Protein AF-A0A9D1TWR6-F1 (afdb_monomer)

Sequence (69 aa):
MSNEIMFPDVNAQALKIVKYNLENPDVTISEKTEAIKRVAEMKAHDNLSKADLIFALRWLFRYYDFLEE

Foldseek 3Di:
DDPPPPDPPLLVQLLCCLVPNLVPPVQDPVNVVVSLVSCVPDPDNVSDDPVSVVSSVVSCVVPDDPPDD

Organism: NCBI:txid2838581

Structure (mmCIF, N/CA/C/O backbone):
data_AF-A0A9D1TWR6-F1
#
_entry.id   AF-A0A9D1TWR6-F1
#
loop_
_atom_site.group_PDB
_atom_site.id
_atom_site.type_symbol
_atom_site.label_atom_id
_atom_site.label_alt_id
_atom_site.label_comp_id
_atom_site.label_asym_id
_atom_site.label_entity_id
_atom_site.label_seq_id
_atom_site.pdbx_PDB_ins_code
_atom_site.Cartn_x
_atom_site.Cartn_y
_atom_site.Cartn_z
_atom_site.occupancy
_atom_site.B_iso_or_equiv
_atom_site.auth_seq_id
_atom_site.auth_comp_id
_atom_site.auth_asym_id
_atom_site.auth_atom_id
_atom_site.pdbx_PDB_model_num
ATOM 1 N N . MET A 1 1 ? 11.957 33.477 -11.173 1.00 37.12 1 MET A N 1
ATOM 2 C CA . MET A 1 1 ? 11.767 32.215 -10.435 1.00 37.12 1 MET A CA 1
ATOM 3 C C . MET A 1 1 ? 10.377 31.717 -10.768 1.00 37.12 1 MET A C 1
ATOM 5 O O . MET A 1 1 ? 9.412 32.374 -10.405 1.00 37.12 1 MET A O 1
ATOM 9 N N . SER A 1 2 ? 10.278 30.666 -11.573 1.00 41.97 2 SER A N 1
ATOM 10 C CA . SER A 1 2 ? 9.016 29.995 -11.879 1.00 41.97 2 SER A CA 1
ATOM 11 C C . SER A 1 2 ? 8.596 29.202 -10.642 1.00 41.97 2 SER A C 1
ATOM 13 O O . SER A 1 2 ? 9.320 28.307 -10.218 1.00 41.97 2 SER A O 1
ATOM 15 N N . ASN A 1 3 ? 7.450 29.540 -10.051 1.00 50.12 3 ASN A N 1
ATOM 16 C CA . ASN A 1 3 ? 6.771 28.643 -9.119 1.00 50.12 3 ASN A CA 1
ATOM 17 C C . ASN A 1 3 ? 6.219 27.481 -9.949 1.00 50.12 3 ASN A C 1
ATOM 19 O O . ASN A 1 3 ? 5.111 27.567 -10.477 1.00 50.12 3 ASN A O 1
ATOM 23 N N . GLU A 1 4 ? 7.015 26.428 -10.128 1.00 47.84 4 GLU A N 1
ATOM 24 C CA . GLU A 1 4 ? 6.510 25.170 -10.665 1.00 47.84 4 GLU A CA 1
ATOM 25 C C . GLU A 1 4 ? 5.488 24.611 -9.678 1.00 47.84 4 GLU A C 1
ATOM 27 O O . GLU A 1 4 ? 5.815 24.158 -8.581 1.00 47.84 4 GLU A O 1
ATOM 32 N N . ILE A 1 5 ? 4.219 24.685 -10.069 1.00 49.06 5 ILE A N 1
ATOM 33 C CA . ILE A 1 5 ? 3.146 23.929 -9.439 1.00 49.06 5 ILE A CA 1
ATOM 34 C C . ILE A 1 5 ? 3.458 22.459 -9.739 1.00 49.06 5 ILE A C 1
ATOM 36 O O . ILE A 1 5 ? 3.141 21.960 -10.818 1.00 49.06 5 ILE A O 1
ATOM 40 N N . MET A 1 6 ? 4.142 21.775 -8.818 1.00 47.22 6 MET A N 1
ATOM 41 C CA . MET A 1 6 ? 4.293 20.325 -8.895 1.00 47.22 6 MET A CA 1
ATOM 42 C C . MET A 1 6 ? 2.916 19.707 -8.680 1.00 47.22 6 MET A C 1
ATOM 44 O O . MET A 1 6 ? 2.413 19.643 -7.558 1.00 47.22 6 MET A O 1
ATOM 48 N N . PHE A 1 7 ? 2.301 19.245 -9.764 1.00 46.81 7 PHE A N 1
ATOM 49 C CA . PHE A 1 7 ? 1.215 18.286 -9.651 1.00 46.81 7 PHE A CA 1
ATOM 50 C C . PHE A 1 7 ? 1.796 17.015 -9.018 1.00 46.81 7 PHE A C 1
ATOM 52 O O . 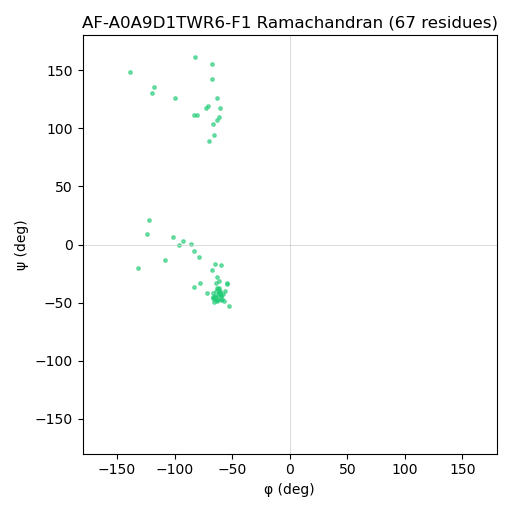PHE A 1 7 ? 2.816 16.523 -9.511 1.00 46.81 7 PHE A O 1
ATOM 59 N N . PRO A 1 8 ? 1.219 16.498 -7.920 1.00 58.41 8 PRO A N 1
ATOM 60 C CA . PRO A 1 8 ? 1.719 15.278 -7.314 1.00 58.41 8 PRO A CA 1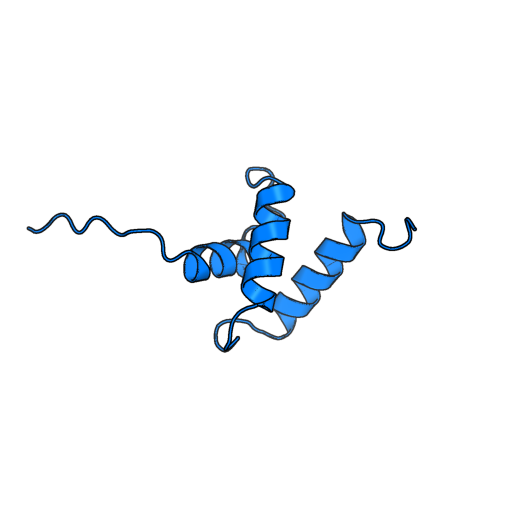
ATOM 61 C C . PRO A 1 8 ? 1.604 14.151 -8.339 1.00 58.41 8 PRO A C 1
ATOM 63 O O . PRO A 1 8 ? 0.512 13.819 -8.798 1.00 58.41 8 PRO A O 1
ATOM 66 N N . ASP A 1 9 ? 2.745 13.580 -8.720 1.00 82.75 9 ASP A N 1
ATOM 67 C CA . ASP A 1 9 ? 2.762 12.336 -9.472 1.00 82.75 9 ASP A CA 1
ATOM 68 C C . ASP A 1 9 ? 2.098 11.271 -8.591 1.00 82.75 9 ASP A C 1
ATOM 70 O O . ASP A 1 9 ? 2.633 10.864 -7.555 1.00 82.75 9 ASP A O 1
ATOM 74 N N . VAL A 1 10 ? 0.896 10.855 -8.995 1.00 80.25 10 VAL A N 1
ATOM 75 C CA . VAL A 1 10 ? 0.065 9.883 -8.276 1.00 80.25 10 VAL A CA 1
ATOM 76 C C . VAL A 1 10 ? 0.842 8.589 -8.026 1.00 80.25 10 VAL A C 1
ATOM 78 O O . VAL A 1 10 ? 0.698 7.969 -6.972 1.00 80.25 10 VAL A O 1
ATOM 81 N N . ASN A 1 11 ? 1.731 8.206 -8.949 1.00 86.00 11 ASN A N 1
ATOM 82 C CA . ASN A 1 11 ? 2.577 7.034 -8.774 1.00 86.00 11 ASN A CA 1
ATOM 83 C C . ASN A 1 11 ? 3.662 7.289 -7.720 1.00 86.00 11 ASN A C 1
ATOM 85 O O . ASN A 1 11 ? 3.895 6.440 -6.861 1.00 86.00 11 ASN A O 1
ATOM 89 N N . ALA A 1 12 ? 4.288 8.466 -7.725 1.00 89.06 12 ALA A N 1
ATOM 90 C CA . ALA A 1 12 ? 5.263 8.836 -6.700 1.00 89.06 12 ALA A CA 1
ATOM 91 C C . ALA A 1 12 ? 4.630 8.894 -5.297 1.00 89.06 12 ALA A C 1
ATOM 93 O O . ALA A 1 12 ? 5.243 8.457 -4.320 1.00 89.06 12 ALA A O 1
ATOM 94 N N . GLN A 1 13 ? 3.389 9.376 -5.186 1.00 91.31 13 GLN A N 1
ATOM 95 C CA . GLN A 1 13 ? 2.652 9.393 -3.923 1.00 91.31 13 GLN A CA 1
ATOM 96 C C . GLN A 1 13 ? 2.313 7.978 -3.439 1.00 91.31 13 GLN A C 1
ATOM 98 O O . GLN A 1 13 ? 2.554 7.665 -2.270 1.00 91.31 13 GLN A O 1
ATOM 103 N N . ALA A 1 14 ? 1.835 7.105 -4.330 1.00 93.06 14 ALA A N 1
ATOM 104 C CA . ALA A 1 14 ? 1.570 5.705 -4.006 1.00 93.06 14 ALA A CA 1
ATOM 105 C C . ALA A 1 14 ? 2.847 4.981 -3.537 1.00 93.06 14 ALA A C 1
ATOM 107 O O . ALA A 1 14 ? 2.849 4.328 -2.492 1.00 93.06 14 ALA A O 1
ATOM 108 N N . LEU A 1 15 ? 3.969 5.189 -4.238 1.00 94.75 15 LEU A N 1
ATOM 109 C CA . LEU A 1 15 ? 5.278 4.658 -3.846 1.00 94.75 15 LEU A CA 1
ATOM 110 C C . LEU A 1 15 ? 5.711 5.164 -2.466 1.00 94.75 15 LEU A C 1
ATOM 112 O O . LEU A 1 15 ? 6.177 4.379 -1.643 1.00 94.75 15 LEU A O 1
ATOM 116 N N . LYS A 1 16 ? 5.534 6.458 -2.179 1.00 95.00 16 LYS A N 1
ATOM 117 C CA . LYS A 1 16 ? 5.857 7.032 -0.866 1.00 95.00 16 LYS A CA 1
ATOM 118 C C . LYS A 1 16 ? 5.043 6.370 0.246 1.00 95.00 16 LYS A C 1
ATOM 120 O O . LYS A 1 16 ? 5.593 6.082 1.308 1.00 95.00 16 LYS A O 1
ATOM 125 N N . ILE A 1 17 ? 3.753 6.125 0.012 1.00 95.75 17 ILE A N 1
ATOM 126 C CA . ILE A 1 17 ? 2.888 5.480 1.001 1.00 95.75 17 ILE A CA 1
ATOM 127 C C . ILE A 1 17 ? 3.334 4.039 1.255 1.00 95.75 17 ILE A C 1
ATOM 129 O O . ILE A 1 17 ? 3.560 3.685 2.411 1.00 95.75 17 ILE A O 1
ATOM 133 N N . VAL A 1 18 ? 3.542 3.248 0.200 1.00 96.06 18 VAL A N 1
ATOM 134 C CA . VAL A 1 18 ? 3.956 1.839 0.320 1.00 96.06 18 VAL A CA 1
ATOM 135 C C . VAL A 1 18 ? 5.311 1.697 1.014 1.00 96.06 18 VAL A C 1
ATOM 137 O O . VAL A 1 18 ? 5.474 0.822 1.860 1.00 96.06 18 VAL A O 1
ATOM 140 N N . LYS A 1 19 ? 6.272 2.576 0.708 1.00 95.81 19 LYS A N 1
ATOM 141 C CA . LYS A 1 19 ? 7.632 2.485 1.260 1.00 95.81 19 LYS A CA 1
ATOM 142 C C . LYS A 1 19 ? 7.743 2.980 2.697 1.00 95.81 19 LYS A C 1
ATOM 144 O O . LYS A 1 19 ? 8.574 2.475 3.446 1.00 95.81 19 LYS A O 1
ATOM 149 N N . TYR A 1 20 ? 6.957 3.989 3.075 1.00 95.88 20 TYR A N 1
ATOM 150 C CA . TYR A 1 20 ? 7.231 4.736 4.306 1.00 95.88 20 TYR A CA 1
ATOM 151 C C . TYR A 1 20 ? 6.023 4.935 5.221 1.00 95.88 20 TYR A C 1
ATOM 153 O O . TYR A 1 20 ? 6.223 5.200 6.402 1.00 95.88 20 TYR A O 1
ATOM 161 N N . ASN A 1 21 ? 4.785 4.813 4.727 1.00 96.12 21 ASN A N 1
ATOM 162 C CA . ASN A 1 21 ? 3.606 5.268 5.473 1.00 96.12 21 ASN A CA 1
ATOM 163 C C . ASN A 1 21 ? 2.519 4.213 5.714 1.00 96.12 21 ASN A C 1
ATOM 165 O O . ASN A 1 21 ? 1.459 4.574 6.216 1.00 96.12 21 ASN A O 1
ATOM 169 N N . LEU A 1 22 ? 2.734 2.925 5.428 1.00 95.75 22 LEU A N 1
ATOM 170 C CA . LEU A 1 22 ? 1.708 1.904 5.714 1.00 95.75 22 LEU A CA 1
ATOM 171 C C . LEU A 1 22 ? 1.363 1.798 7.214 1.00 95.75 22 LEU A C 1
ATOM 173 O O . LEU A 1 22 ? 0.208 1.580 7.578 1.00 95.75 22 LEU A O 1
ATOM 177 N N . GLU A 1 23 ? 2.323 2.055 8.100 1.00 95.06 23 GLU A N 1
ATOM 178 C CA . GLU A 1 23 ? 2.103 2.084 9.559 1.00 95.06 23 GLU A CA 1
ATOM 179 C C . GLU A 1 23 ? 1.859 3.504 10.092 1.00 95.06 23 GLU A C 1
ATOM 181 O O . GLU A 1 23 ? 1.656 3.688 11.287 1.00 95.06 23 GLU A O 1
ATOM 186 N N . ASN A 1 24 ? 1.870 4.525 9.226 1.00 95.06 24 ASN A N 1
ATOM 187 C CA . ASN A 1 24 ? 1.639 5.902 9.651 1.00 95.06 24 ASN A CA 1
ATOM 188 C C . ASN A 1 24 ? 0.157 6.075 10.042 1.00 95.06 24 ASN A C 1
ATOM 190 O O . ASN A 1 24 ? -0.704 5.857 9.182 1.00 95.06 24 ASN A O 1
ATOM 194 N N . PRO A 1 25 ? -0.167 6.436 11.298 1.00 93.94 25 PRO A N 1
ATOM 195 C CA . PRO A 1 25 ? -1.550 6.608 11.741 1.00 93.94 25 PRO A CA 1
ATOM 196 C C . PRO A 1 25 ? -2.258 7.798 11.077 1.00 93.94 25 PRO A C 1
ATOM 198 O O . PRO A 1 25 ? -3.482 7.787 10.995 1.00 93.94 25 PRO A O 1
ATOM 201 N N . ASP A 1 26 ? -1.510 8.774 10.556 1.00 95.81 26 ASP A N 1
ATOM 202 C CA . ASP A 1 26 ? -2.063 9.963 9.895 1.00 95.81 26 ASP A CA 1
ATOM 203 C C . ASP A 1 26 ? -2.511 9.688 8.449 1.00 95.81 26 ASP A C 1
ATOM 205 O O . ASP A 1 26 ? -3.163 10.527 7.833 1.00 95.81 26 ASP A O 1
ATOM 209 N N . VAL A 1 27 ? -2.162 8.521 7.892 1.00 94.00 27 VAL A N 1
ATOM 210 C CA . VAL A 1 27 ? -2.633 8.078 6.573 1.00 94.00 27 VAL A CA 1
ATOM 211 C C . VAL A 1 27 ? -3.780 7.098 6.772 1.00 94.00 27 VAL A C 1
ATOM 213 O O . VAL A 1 27 ? -3.649 6.092 7.479 1.00 94.00 27 VAL A O 1
ATOM 216 N N . THR A 1 28 ? -4.911 7.368 6.132 1.00 94.19 28 THR A N 1
ATOM 217 C CA . THR A 1 28 ? -6.109 6.544 6.294 1.00 94.19 28 THR A CA 1
ATOM 218 C C . THR A 1 28 ? -5.918 5.146 5.699 1.00 94.19 28 THR A C 1
ATOM 220 O O . THR A 1 28 ? -5.119 4.934 4.784 1.00 94.19 28 THR A O 1
ATOM 223 N N . ILE A 1 29 ? -6.684 4.166 6.195 1.00 93.38 29 ILE A N 1
ATOM 224 C CA . ILE A 1 29 ? -6.702 2.806 5.624 1.00 93.38 29 ILE A CA 1
ATOM 225 C C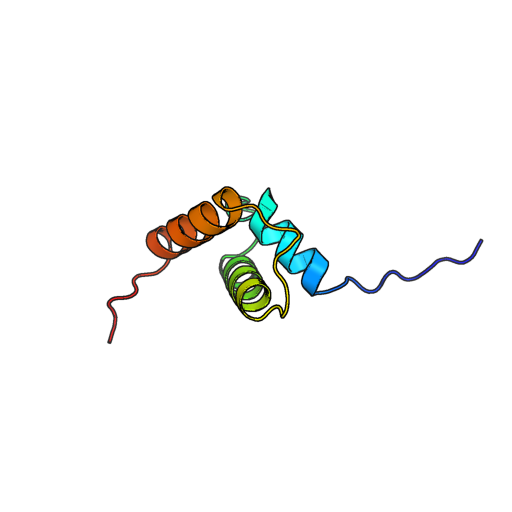 . ILE A 1 29 ? -7.065 2.846 4.132 1.00 93.38 29 ILE A C 1
ATOM 227 O O . ILE A 1 29 ? -6.422 2.169 3.338 1.00 93.38 29 ILE A O 1
ATOM 231 N N . SER A 1 30 ? -8.020 3.697 3.739 1.00 92.50 30 SER A N 1
ATOM 232 C CA . SER A 1 30 ? -8.424 3.870 2.337 1.00 92.50 30 SER A CA 1
ATOM 233 C C . SER A 1 30 ? -7.264 4.339 1.450 1.00 92.50 30 SER A C 1
ATOM 235 O O . SER A 1 30 ? -6.985 3.729 0.420 1.00 92.50 30 SER A O 1
ATOM 237 N N . GLU A 1 31 ? -6.520 5.366 1.880 1.00 94.62 31 GLU A N 1
ATOM 238 C CA . GLU A 1 31 ? -5.354 5.870 1.141 1.00 94.62 31 GLU A CA 1
ATOM 239 C C . GLU A 1 31 ? -4.237 4.827 1.024 1.00 94.62 31 GLU A C 1
ATOM 241 O O . GLU A 1 31 ? -3.589 4.728 -0.018 1.00 94.62 31 GLU A O 1
ATOM 246 N N . LYS A 1 32 ? -4.014 4.027 2.073 1.00 96.00 32 LYS A N 1
ATOM 247 C CA . LYS A 1 32 ? -3.031 2.932 2.052 1.00 96.00 32 LYS A CA 1
ATOM 248 C C . LYS A 1 32 ? -3.423 1.851 1.053 1.00 96.00 32 LYS A C 1
ATOM 250 O O . LYS A 1 32 ? -2.584 1.419 0.264 1.00 96.00 32 LYS A O 1
ATOM 255 N N . THR A 1 33 ? -4.688 1.449 1.056 1.00 95.00 33 THR A N 1
ATOM 256 C CA . THR A 1 33 ? -5.211 0.429 0.144 1.00 95.00 33 THR A CA 1
ATOM 257 C C . THR A 1 33 ? -5.164 0.897 -1.304 1.00 95.00 33 THR A C 1
ATOM 259 O O . THR A 1 33 ? -4.689 0.157 -2.166 1.00 95.00 33 THR A O 1
ATOM 262 N N . GLU A 1 34 ? -5.563 2.142 -1.573 1.00 95.12 34 GLU A N 1
ATOM 263 C CA . GLU A 1 34 ? -5.474 2.721 -2.915 1.00 95.12 34 GLU A CA 1
ATOM 264 C C . GLU A 1 34 ? -4.016 2.844 -3.378 1.00 95.12 34 GLU A C 1
ATOM 266 O O . GLU A 1 34 ? -3.703 2.513 -4.518 1.00 95.12 34 GLU A O 1
ATOM 271 N N . ALA A 1 35 ? -3.089 3.226 -2.494 1.00 95.56 35 ALA A N 1
ATOM 272 C CA . ALA A 1 35 ? -1.666 3.259 -2.822 1.00 95.56 35 ALA A CA 1
ATOM 273 C C . ALA A 1 35 ? -1.109 1.871 -3.178 1.00 95.56 35 ALA A C 1
ATOM 275 O O . ALA A 1 35 ? -0.373 1.743 -4.157 1.00 95.56 35 ALA A O 1
ATOM 276 N N . ILE A 1 36 ? -1.469 0.832 -2.416 1.00 95.56 36 ILE A N 1
ATOM 277 C CA . ILE A 1 36 ? -1.063 -0.554 -2.695 1.00 95.56 36 ILE A CA 1
ATOM 278 C C . ILE A 1 36 ? -1.635 -1.019 -4.037 1.00 95.56 36 ILE A C 1
ATOM 280 O O . ILE A 1 36 ? -0.888 -1.541 -4.865 1.00 95.56 36 ILE A O 1
ATOM 284 N N . LYS A 1 37 ? -2.932 -0.794 -4.278 1.00 94.69 37 LYS A N 1
ATOM 285 C CA . LYS A 1 37 ? -3.589 -1.118 -5.549 1.00 94.69 37 LYS A CA 1
ATOM 286 C C . LYS A 1 37 ? -2.902 -0.412 -6.713 1.00 94.69 37 LYS A C 1
ATOM 288 O O . LYS A 1 37 ? -2.530 -1.050 -7.693 1.00 94.69 37 LYS A O 1
ATOM 293 N N . ARG A 1 38 ? -2.665 0.893 -6.579 1.00 94.31 38 ARG A N 1
ATOM 294 C CA . ARG A 1 38 ? -2.032 1.701 -7.618 1.00 94.31 38 ARG A CA 1
ATOM 295 C C . ARG A 1 38 ? -0.626 1.219 -7.935 1.00 94.31 38 ARG A C 1
ATOM 297 O O . ARG A 1 38 ? -0.272 1.160 -9.107 1.00 94.31 38 ARG A O 1
ATOM 304 N N . VAL A 1 39 ? 0.155 0.871 -6.909 1.00 94.31 39 VAL A N 1
ATOM 305 C CA . VAL A 1 39 ? 1.472 0.243 -7.067 1.00 94.31 39 VAL A CA 1
ATOM 306 C C . VAL A 1 39 ? 1.359 -1.075 -7.825 1.00 94.31 39 VAL A C 1
ATOM 308 O O . VAL A 1 39 ? 2.106 -1.256 -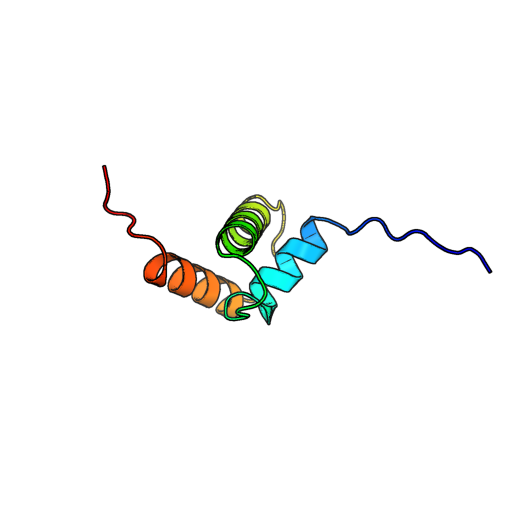8.777 1.00 94.31 39 VAL A O 1
ATOM 311 N N . ALA A 1 40 ? 0.416 -1.950 -7.470 1.00 92.88 40 ALA A N 1
ATOM 312 C CA . ALA A 1 40 ? 0.221 -3.234 -8.147 1.00 92.88 40 ALA A CA 1
ATOM 313 C C . ALA A 1 40 ? -0.193 -3.093 -9.627 1.00 92.88 40 ALA A C 1
ATOM 315 O O . ALA A 1 40 ? 0.111 -3.962 -10.442 1.00 92.88 40 ALA A O 1
ATOM 316 N N . GLU A 1 41 ? -0.867 -1.999 -9.985 1.00 93.19 41 GLU A N 1
ATOM 317 C CA . GLU A 1 41 ? -1.258 -1.668 -11.362 1.00 93.19 41 GLU A CA 1
ATOM 318 C C . GLU A 1 41 ? -0.140 -0.982 -12.174 1.00 93.19 41 GLU A C 1
ATOM 320 O O . GLU A 1 41 ? -0.309 -0.725 -13.371 1.00 93.19 41 GLU A O 1
ATOM 325 N N . MET A 1 42 ? 1.006 -0.651 -11.565 1.00 90.81 42 MET A N 1
ATOM 326 C CA . MET A 1 42 ? 2.105 -0.007 -12.286 1.00 90.81 42 MET A CA 1
ATOM 327 C C . MET A 1 42 ? 2.730 -0.951 -13.313 1.00 90.81 42 M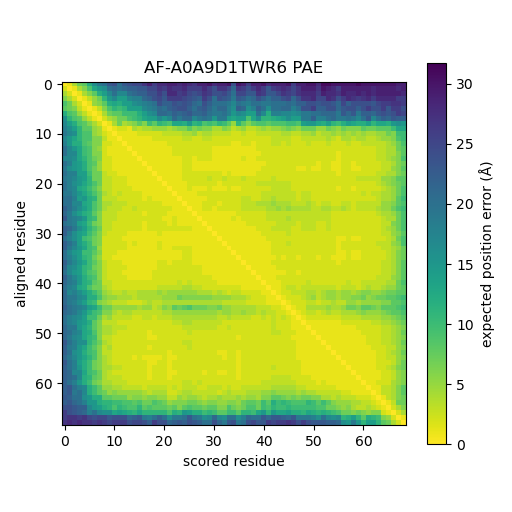ET A C 1
ATOM 329 O O . MET A 1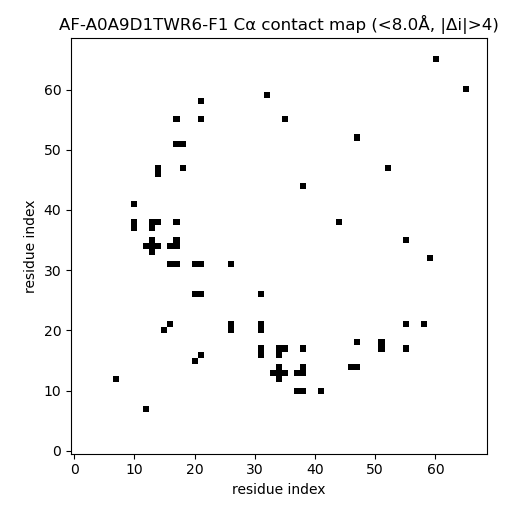 42 ? 2.950 -2.136 -13.078 1.00 90.81 42 MET A O 1
ATOM 333 N N . LYS A 1 43 ? 3.116 -0.390 -14.465 1.00 89.00 43 LYS A N 1
ATOM 334 C CA . LYS A 1 43 ? 3.802 -1.143 -15.527 1.00 89.00 43 LYS A CA 1
ATOM 335 C C . LYS A 1 43 ? 5.175 -1.672 -15.088 1.00 89.00 43 LYS A C 1
ATOM 337 O O . LYS A 1 43 ? 5.606 -2.716 -15.567 1.00 89.00 43 LYS A O 1
ATOM 342 N N . ALA A 1 44 ? 5.868 -0.934 -14.224 1.00 86.94 44 ALA A N 1
ATOM 343 C CA . ALA A 1 44 ? 7.194 -1.266 -13.719 1.00 86.94 44 ALA A CA 1
ATOM 344 C C . ALA A 1 44 ? 7.276 -0.966 -12.220 1.00 86.94 44 ALA A C 1
ATOM 346 O O . ALA A 1 44 ? 6.648 -0.027 -11.733 1.00 86.94 44 ALA A O 1
ATOM 347 N N . HIS A 1 45 ? 8.077 -1.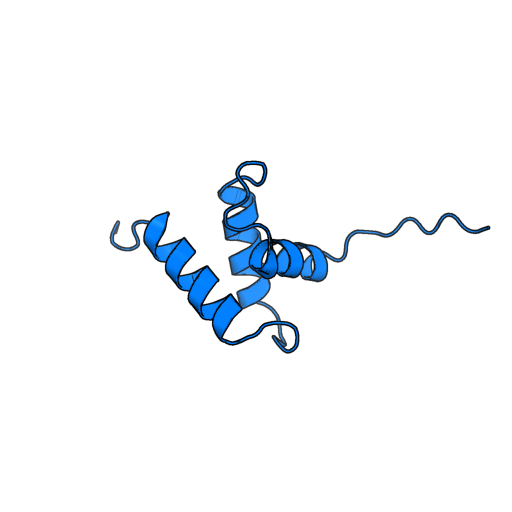761 -11.513 1.00 89.31 45 HIS A N 1
ATOM 348 C CA . HIS A 1 45 ? 8.195 -1.733 -10.052 1.00 89.31 45 HIS A CA 1
ATOM 349 C C . HIS A 1 45 ? 9.638 -1.468 -9.601 1.00 89.31 45 HIS A C 1
ATOM 351 O O . HIS A 1 45 ? 9.997 -1.761 -8.466 1.00 89.31 45 HIS A O 1
ATOM 357 N N . ASP A 1 46 ? 10.466 -0.889 -10.476 1.00 87.94 46 ASP A N 1
ATOM 358 C CA . ASP A 1 46 ? 11.919 -0.736 -10.291 1.00 87.94 46 ASP A CA 1
ATOM 359 C C . ASP A 1 46 ? 12.299 0.085 -9.042 1.00 87.94 46 ASP A C 1
ATOM 361 O O . ASP A 1 46 ? 13.424 0.017 -8.552 1.00 87.94 46 ASP A O 1
ATOM 365 N N . ASN A 1 47 ? 11.344 0.842 -8.494 1.00 89.00 47 ASN A N 1
ATOM 366 C CA . ASN A 1 47 ? 11.504 1.672 -7.300 1.00 89.00 47 ASN A CA 1
ATOM 367 C C . ASN A 1 47 ? 11.124 0.971 -5.981 1.00 89.00 47 ASN A C 1
ATOM 369 O O . ASN A 1 47 ? 11.168 1.611 -4.920 1.00 89.00 47 ASN A O 1
ATOM 373 N N . LEU A 1 48 ? 10.747 -0.311 -6.032 1.00 91.25 48 LEU A N 1
ATOM 374 C CA . LEU A 1 48 ? 10.356 -1.129 -4.885 1.00 91.25 48 LEU A CA 1
ATOM 375 C C . LEU A 1 48 ? 11.306 -2.307 -4.707 1.00 91.25 48 LEU A C 1
ATOM 377 O O . LEU A 1 48 ? 11.643 -3.029 -5.643 1.00 91.25 48 LEU A O 1
ATOM 381 N N . SER A 1 49 ? 11.703 -2.534 -3.463 1.00 94.81 49 SER A N 1
ATOM 382 C CA . SER A 1 49 ? 12.417 -3.740 -3.078 1.00 94.81 49 SER A CA 1
ATOM 383 C C . SER A 1 49 ? 11.443 -4.894 -2.830 1.00 94.81 49 SER A C 1
ATOM 385 O O . SER A 1 49 ? 10.263 -4.708 -2.529 1.00 94.81 49 SER A O 1
ATOM 387 N N . LYS A 1 50 ? 11.963 -6.127 -2.851 1.00 94.06 50 LYS A N 1
ATOM 388 C CA . LYS A 1 50 ? 11.210 -7.307 -2.396 1.00 94.06 50 LYS A CA 1
ATOM 389 C C . LYS A 1 50 ? 10.683 -7.137 -0.963 1.00 94.06 50 LYS A C 1
ATOM 391 O O . LYS A 1 50 ? 9.613 -7.647 -0.647 1.00 94.06 50 LYS A O 1
ATOM 396 N N . ALA A 1 51 ? 11.429 -6.444 -0.100 1.00 95.94 51 ALA A N 1
ATOM 397 C CA . ALA A 1 51 ? 11.017 -6.192 1.277 1.00 95.94 51 ALA A CA 1
ATOM 398 C C . ALA A 1 51 ? 9.788 -5.273 1.341 1.00 95.94 51 ALA A C 1
ATOM 400 O O . ALA A 1 51 ? 8.865 -5.585 2.089 1.00 95.94 51 ALA A O 1
ATOM 401 N N . ASP A 1 52 ? 9.737 -4.227 0.509 1.00 95.19 52 ASP A N 1
ATOM 402 C CA . ASP A 1 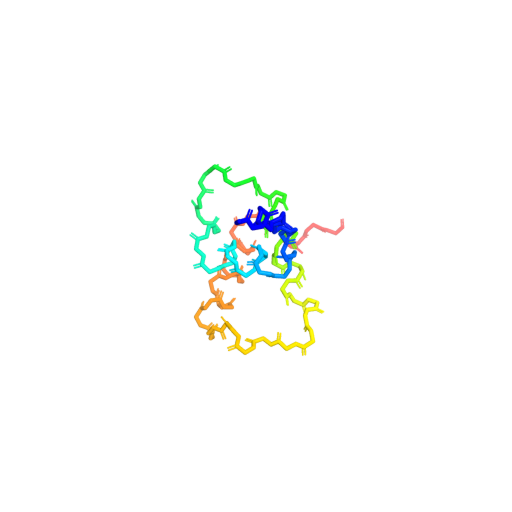52 ? 8.584 -3.319 0.415 1.00 95.19 52 ASP A CA 1
ATOM 403 C C . ASP A 1 52 ? 7.315 -4.083 0.001 1.00 95.19 52 ASP A C 1
ATOM 405 O O . ASP A 1 52 ? 6.253 -3.917 0.599 1.00 95.19 52 ASP A O 1
ATOM 409 N N . LEU A 1 53 ? 7.439 -5.000 -0.966 1.00 93.81 53 LEU A N 1
ATOM 410 C CA . LEU A 1 53 ? 6.328 -5.843 -1.422 1.00 93.81 53 LEU A CA 1
ATOM 411 C C . LEU A 1 53 ? 5.855 -6.828 -0.344 1.00 93.81 53 LEU A C 1
ATOM 413 O O . LEU A 1 53 ? 4.657 -6.958 -0.099 1.00 93.81 53 LEU A O 1
ATOM 417 N N . ILE A 1 54 ? 6.784 -7.512 0.334 1.00 95.94 54 ILE A N 1
ATOM 418 C CA . ILE A 1 54 ? 6.449 -8.417 1.447 1.00 95.94 54 ILE A CA 1
ATOM 419 C C . ILE A 1 54 ? 5.760 -7.647 2.572 1.00 95.94 54 ILE A C 1
ATOM 421 O O . ILE A 1 54 ? 4.826 -8.154 3.194 1.00 95.94 54 ILE A O 1
ATOM 425 N N . PHE A 1 55 ? 6.228 -6.435 2.851 1.00 96.56 55 PHE A N 1
ATOM 426 C CA . PHE A 1 55 ? 5.656 -5.590 3.880 1.00 96.56 55 PHE A CA 1
ATOM 427 C C . PHE A 1 55 ? 4.227 -5.166 3.533 1.00 96.56 55 PHE A C 1
ATOM 429 O O . PHE A 1 55 ? 3.337 -5.352 4.360 1.00 96.56 55 PHE A O 1
ATOM 436 N N . ALA A 1 56 ? 3.983 -4.720 2.298 1.00 95.94 56 ALA A N 1
ATOM 437 C CA . ALA A 1 56 ? 2.640 -4.413 1.811 1.00 95.94 56 ALA A CA 1
ATOM 438 C C . ALA A 1 56 ? 1.693 -5.622 1.903 1.00 95.94 56 ALA A C 1
ATOM 440 O O . ALA A 1 56 ? 0.570 -5.484 2.382 1.00 95.94 56 ALA A O 1
ATOM 441 N N . LEU A 1 57 ? 2.155 -6.824 1.535 1.00 95.31 57 LEU A N 1
ATOM 442 C CA . LEU A 1 57 ? 1.365 -8.054 1.671 1.00 95.31 57 LEU A CA 1
ATOM 443 C C . LEU A 1 57 ? 1.016 -8.358 3.132 1.00 95.31 57 LEU A C 1
ATOM 445 O O . LEU A 1 57 ? -0.134 -8.635 3.454 1.00 95.31 57 LEU A O 1
ATOM 449 N N . ARG A 1 58 ? 1.991 -8.282 4.043 1.00 95.56 58 ARG A N 1
ATOM 450 C CA . ARG A 1 58 ? 1.742 -8.490 5.480 1.00 95.56 58 ARG A CA 1
ATOM 451 C C . ARG A 1 58 ? 0.776 -7.460 6.048 1.00 95.56 58 ARG A C 1
ATOM 453 O O . ARG A 1 58 ? -0.022 -7.802 6.914 1.00 95.56 58 ARG A O 1
ATOM 460 N N . TRP A 1 59 ? 0.869 -6.219 5.579 1.00 95.81 59 TRP A N 1
ATOM 461 C CA . TRP A 1 59 ? -0.045 -5.157 5.967 1.00 95.81 59 TRP A CA 1
ATOM 462 C C . TRP A 1 59 ? -1.473 -5.483 5.522 1.00 95.81 59 TRP A C 1
ATOM 464 O O . TRP A 1 59 ? -2.378 -5.475 6.350 1.00 95.81 59 TRP A O 1
ATOM 474 N N . LEU A 1 60 ? -1.658 -5.885 4.2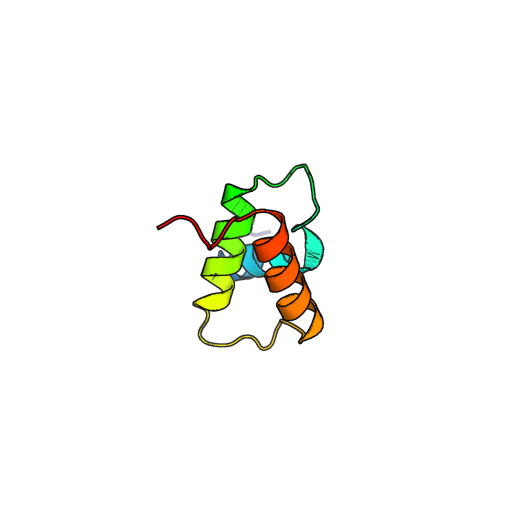62 1.00 94.62 60 LEU A N 1
ATOM 475 C CA . LEU A 1 60 ? -2.950 -6.332 3.739 1.00 94.62 60 LEU A CA 1
ATOM 476 C C . LEU A 1 60 ? -3.557 -7.441 4.610 1.00 94.62 60 LEU A C 1
ATOM 478 O O . LEU A 1 60 ? -4.666 -7.275 5.101 1.00 94.62 60 LEU A O 1
ATOM 482 N N . PHE A 1 61 ? -2.812 -8.516 4.889 1.00 92.75 61 PHE A N 1
ATOM 483 C CA . PHE A 1 61 ? -3.287 -9.630 5.729 1.00 92.75 61 PHE A CA 1
ATOM 484 C C . PHE A 1 61 ? -3.553 -9.263 7.195 1.00 92.75 61 PHE A C 1
ATOM 486 O O . PHE A 1 61 ? -4.201 -10.027 7.903 1.00 92.75 61 PHE A O 1
ATOM 493 N N . ARG A 1 62 ? -3.032 -8.132 7.686 1.00 91.75 62 ARG A N 1
ATOM 494 C CA . ARG A 1 62 ? -3.319 -7.658 9.045 1.00 91.75 62 ARG A CA 1
ATOM 495 C C . ARG A 1 62 ? -4.641 -6.895 9.116 1.00 91.75 62 ARG A C 1
ATOM 497 O O . ARG A 1 62 ? -5.308 -6.959 10.143 1.00 91.75 62 ARG A O 1
ATOM 504 N N . TYR A 1 63 ? -4.965 -6.129 8.076 1.00 89.06 63 TYR A N 1
ATOM 505 C CA . TYR A 1 63 ? -6.062 -5.155 8.103 1.00 89.06 63 TYR A CA 1
ATOM 506 C C . TYR A 1 63 ? -7.279 -5.553 7.271 1.00 89.06 63 TYR A C 1
ATOM 508 O O . TYR A 1 63 ? -8.332 -4.944 7.436 1.00 89.06 63 TYR A O 1
ATOM 516 N N . TYR A 1 64 ? -7.145 -6.554 6.406 1.00 85.69 64 TYR A N 1
ATOM 517 C CA . TYR A 1 64 ? -8.236 -7.089 5.609 1.00 85.69 64 TYR A CA 1
ATOM 518 C C . TYR A 1 64 ? -8.440 -8.562 5.931 1.00 85.69 64 TYR A C 1
ATOM 520 O O . TYR A 1 64 ? -7.490 -9.349 5.910 1.00 85.69 64 TYR A O 1
ATOM 528 N N . ASP A 1 65 ? -9.694 -8.920 6.194 1.00 83.44 65 ASP A N 1
ATOM 529 C CA . ASP A 1 65 ? -10.123 -10.306 6.124 1.00 83.44 65 ASP A CA 1
ATOM 530 C C . ASP A 1 65 ? -10.440 -10.625 4.661 1.00 83.44 65 ASP A C 1
ATOM 532 O O . ASP A 1 65 ? -11.352 -10.060 4.063 1.00 83.44 65 ASP A O 1
ATOM 536 N N . PHE A 1 66 ? -9.619 -11.475 4.052 1.00 77.38 66 PHE A N 1
ATOM 537 C CA . PHE A 1 66 ? -9.785 -11.882 2.656 1.00 77.38 66 PHE A CA 1
ATOM 538 C C . PHE A 1 66 ? -10.748 -13.064 2.493 1.00 77.38 66 PHE A C 1
ATOM 540 O O . PHE A 1 66 ? -10.917 -13.542 1.374 1.00 77.38 66 PHE A O 1
ATOM 547 N N . LEU A 1 67 ? -11.324 -13.569 3.590 1.00 78.31 67 LEU A N 1
ATOM 548 C CA . LEU A 1 67 ? -12.192 -14.748 3.606 1.00 78.31 67 LEU A CA 1
ATOM 549 C C . LEU A 1 67 ? -13.691 -14.414 3.682 1.00 78.31 67 LEU A C 1
ATOM 551 O O . LEU A 1 67 ? -14.495 -15.336 3.806 1.00 78.31 67 LEU A O 1
ATOM 555 N N . GLU A 1 68 ? -14.082 -13.141 3.594 1.00 62.00 68 GLU A N 1
ATOM 556 C CA . GLU A 1 68 ? -15.497 -12.776 3.469 1.00 62.00 68 GLU A CA 1
ATOM 557 C C . GLU A 1 68 ? -15.958 -12.928 2.005 1.00 62.00 68 GLU A C 1
ATOM 559 O O . GLU A 1 68 ? -15.490 -12.210 1.118 1.00 62.00 68 GLU A O 1
ATOM 564 N N . GLU A 1 69 ? -16.828 -13.924 1.775 1.00 52.84 69 GLU A N 1
ATOM 565 C CA . GLU A 1 69 ? -17.517 -14.241 0.505 1.00 52.84 69 GLU A CA 1
ATOM 566 C C . GLU A 1 69 ? -18.553 -13.186 0.086 1.00 52.84 69 GLU A C 1
ATOM 568 O O . GLU A 1 69 ? -19.352 -12.744 0.947 1.00 52.84 69 GLU A O 1
#

Nearest PDB structures (foldseek):
  6qcs-assembly1_C  TM=2.864E-01  e=6.410E+00  Influenza B virus

Mean predicted aligned error: 6.5 Å

Solvent-accessible surface area (backbone atoms only — not comparable to full-atom values): 4411 Å² total; per-residue (Å²): 134,83,83,75,80,76,71,79,53,64,65,61,53,18,49,49,36,56,71,73,32,72,85,37,86,92,51,52,72,68,59,47,52,51,19,49,51,53,54,72,69,44,97,70,61,90,92,56,54,73,65,44,53,53,48,51,50,53,49,46,66,72,77,45,81,86,80,77,127

Secondary structure (DSSP, 8-state):
---------HHHHHHHIIIIITT-TTS-HHHHHHHHHHHHT-S--TT--HHHHHHHHHHHHHH--TT--

Radius of gyration: 13.88 Å; Cα contacts (8 Å, |Δi|>4): 38; chains: 1; bounding box: 30×47×27 Å

pLDDT: mean 86.12, std 15.94, range [37.12, 96.56]